Protein AF-A0A1H2QF91-F1 (afdb_monomer)

Sequence (92 aa):
MDIEGDQQEIEKYYNKFLSLKSILAEFLPEILFEEHYYLENGKEIARIWVEKQGVCIYNKDTWQQAMVFLNEKMQQVECFWQEYEDFFMDDF

Solvent-accessible surface area (backbone atoms only — not comparable to full-atom values): 5469 Å² total; per-residue (Å²): 88,78,39,72,63,57,75,65,55,28,51,53,54,51,51,54,53,57,75,40,42,73,62,50,38,72,61,39,68,80,58,44,80,39,74,82,38,71,45,97,87,70,51,68,26,26,39,39,48,70,86,76,82,97,56,40,80,88,38,86,91,29,24,64,59,48,51,51,50,50,53,56,51,50,52,33,51,50,54,50,43,76,74,47,47,63,78,72,56,73,85,117

InterPro domains:
  IPR025364 Domain of unknown function DUF4268 [PF14088] (3-84)

Structure (mmCIF, N/CA/C/O backbone):
data_AF-A0A1H2QF91-F1
#
_entry.id   AF-A0A1H2QF91-F1
#
loop_
_atom_site.group_PDB
_atom_site.id
_atom_site.type_symbol
_atom_site.label_atom_id
_atom_site.label_alt_id
_atom_site.label_comp_id
_atom_site.label_asym_id
_atom_site.label_entity_id
_atom_site.label_seq_id
_atom_site.pdbx_PDB_ins_code
_atom_site.Cartn_x
_atom_site.Cartn_y
_atom_site.Cartn_z
_atom_site.occupancy
_atom_site.B_iso_or_equiv
_atom_site.auth_seq_id
_atom_site.auth_comp_id
_atom_site.auth_asym_id
_atom_site.auth_atom_id
_atom_site.pdbx_PDB_model_num
ATOM 1 N N . MET A 1 1 ? -1.344 2.366 -4.056 1.00 91.75 1 MET A N 1
ATOM 2 C CA . MET A 1 1 ? -0.383 3.003 -4.970 1.00 91.75 1 MET A CA 1
ATOM 3 C C . MET A 1 1 ? -0.636 2.402 -6.329 1.00 91.75 1 MET A C 1
ATOM 5 O O . MET A 1 1 ? -0.466 1.197 -6.483 1.00 91.75 1 MET A O 1
ATOM 9 N N . ASP A 1 2 ? -1.108 3.227 -7.252 1.00 95.44 2 ASP A N 1
ATOM 10 C CA . ASP A 1 2 ? -1.399 2.820 -8.623 1.00 95.44 2 ASP A CA 1
ATOM 11 C C . ASP A 1 2 ? -0.268 3.365 -9.497 1.00 95.44 2 ASP A C 1
ATOM 13 O O . ASP A 1 2 ? 0.066 4.547 -9.417 1.00 95.44 2 ASP A O 1
ATOM 17 N N . ILE A 1 3 ? 0.367 2.479 -10.259 1.00 95.75 3 ILE A N 1
ATOM 18 C CA . ILE A 1 3 ? 1.474 2.787 -11.158 1.00 95.75 3 ILE A CA 1
ATOM 19 C C . ILE A 1 3 ? 0.898 2.769 -12.566 1.00 95.75 3 ILE A C 1
ATOM 21 O O . ILE A 1 3 ? 0.516 1.721 -13.090 1.00 95.75 3 ILE A O 1
ATOM 25 N N . GLU A 1 4 ? 0.823 3.950 -13.161 1.00 94.75 4 GLU A N 1
ATOM 26 C CA . GLU A 1 4 ? 0.311 4.160 -14.506 1.00 94.75 4 GLU A CA 1
ATOM 27 C C . GLU A 1 4 ? 1.435 4.666 -15.411 1.00 94.75 4 GLU A C 1
ATOM 29 O O . GLU A 1 4 ? 2.289 5.427 -14.965 1.00 94.75 4 GLU A O 1
ATOM 34 N N . GLY A 1 5 ? 1.401 4.297 -16.687 1.00 94.00 5 GLY A N 1
ATOM 35 C CA . GLY A 1 5 ? 2.404 4.711 -17.664 1.00 94.00 5 GLY A CA 1
ATOM 36 C C . GLY A 1 5 ? 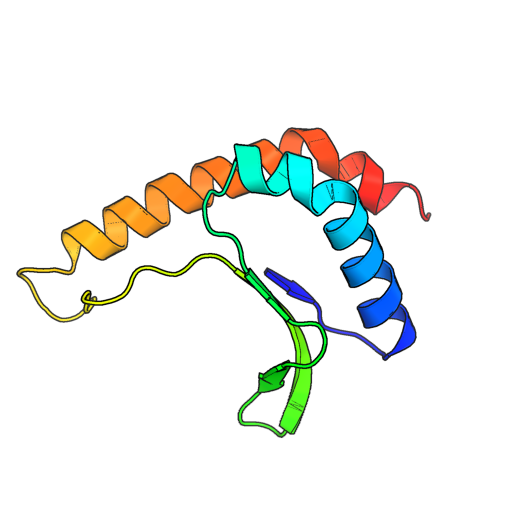2.309 3.867 -18.924 1.00 94.00 5 GLY A C 1
ATOM 37 O O . GLY A 1 5 ? 1.310 3.169 -19.134 1.00 94.00 5 GLY A O 1
ATOM 38 N N . ASP A 1 6 ? 3.341 3.923 -19.756 1.00 94.38 6 ASP A N 1
ATOM 39 C CA . ASP A 1 6 ? 3.558 2.875 -20.750 1.00 94.38 6 ASP A CA 1
ATOM 40 C C . ASP A 1 6 ? 4.056 1.567 -20.098 1.00 94.38 6 ASP A C 1
ATOM 42 O O . ASP A 1 6 ? 4.347 1.509 -18.902 1.00 94.38 6 ASP A O 1
ATOM 46 N N . GLN A 1 7 ? 4.141 0.488 -20.882 1.00 93.25 7 GLN A N 1
ATOM 47 C CA . GLN A 1 7 ? 4.553 -0.828 -20.377 1.00 93.25 7 GLN A CA 1
ATOM 48 C C . GLN A 1 7 ? 5.924 -0.790 -19.682 1.00 93.25 7 GLN A C 1
ATOM 50 O O . GLN A 1 7 ? 6.121 -1.466 -18.675 1.00 93.25 7 GLN A O 1
ATOM 55 N N . GLN A 1 8 ? 6.871 -0.018 -20.222 1.00 94.38 8 GLN A N 1
ATOM 56 C CA . GLN A 1 8 ? 8.237 0.045 -19.707 1.00 94.38 8 GLN A CA 1
ATOM 57 C C . GLN A 1 8 ? 8.285 0.840 -18.404 1.00 94.38 8 GLN A C 1
ATOM 59 O O . GLN A 1 8 ? 8.981 0.445 -17.472 1.00 94.38 8 GLN A O 1
ATOM 64 N N . GLU A 1 9 ? 7.529 1.934 -18.314 1.00 93.88 9 GLU A N 1
ATOM 65 C CA . GLU A 1 9 ? 7.378 2.719 -17.089 1.00 93.88 9 GLU A CA 1
ATOM 66 C C . GLU A 1 9 ? 6.726 1.893 -15.975 1.00 93.88 9 GLU A C 1
ATOM 68 O O . GLU A 1 9 ? 7.246 1.860 -14.856 1.00 93.88 9 GLU A O 1
ATOM 73 N N . ILE A 1 10 ? 5.636 1.179 -16.286 1.00 95.75 10 ILE A N 1
ATOM 74 C CA . ILE A 1 10 ? 4.945 0.304 -15.330 1.00 95.75 10 ILE A CA 1
ATOM 75 C C . ILE A 1 10 ? 5.906 -0.767 -14.810 1.00 95.75 10 ILE A C 1
ATOM 77 O O . ILE A 1 10 ? 6.089 -0.877 -13.597 1.00 95.75 10 ILE A O 1
ATOM 81 N N . GLU A 1 11 ? 6.572 -1.502 -15.705 1.00 95.94 11 GLU A N 1
ATOM 82 C CA . GLU A 1 11 ? 7.532 -2.549 -15.341 1.00 95.94 11 GLU A CA 1
ATOM 83 C C . GLU A 1 11 ? 8.680 -1.986 -14.491 1.00 95.94 11 GLU A C 1
ATOM 85 O O . GLU A 1 11 ? 9.035 -2.546 -13.451 1.00 95.94 11 GLU A O 1
ATOM 90 N N . LYS A 1 12 ? 9.248 -0.844 -14.893 1.00 94.81 12 LYS A N 1
ATOM 91 C CA . LYS A 1 12 ? 10.358 -0.195 -14.191 1.00 94.81 12 LYS A CA 1
ATOM 92 C C . LYS A 1 12 ? 9.988 0.153 -12.751 1.00 94.81 12 LYS A C 1
ATOM 94 O O . LYS A 1 12 ? 10.700 -0.235 -11.821 1.00 94.81 12 LYS A O 1
ATOM 99 N N . TYR A 1 13 ? 8.896 0.888 -12.548 1.00 94.56 13 TYR A N 1
ATOM 100 C CA . TYR A 1 13 ? 8.504 1.330 -11.210 1.00 94.56 13 TYR A CA 1
ATOM 101 C C . TYR A 1 13 ? 7.970 0.180 -10.360 1.00 94.56 13 TYR A C 1
ATOM 103 O O . TYR A 1 13 ? 8.294 0.105 -9.173 1.00 94.56 13 TYR A O 1
ATOM 111 N N . TYR A 1 14 ? 7.228 -0.758 -10.950 1.00 96.81 14 TYR A N 1
ATOM 112 C CA . TYR A 1 14 ? 6.768 -1.944 -10.237 1.00 96.81 14 TYR A CA 1
ATOM 113 C C . TYR A 1 14 ? 7.943 -2.783 -9.720 1.00 96.81 14 TYR A C 1
ATOM 115 O O . TYR A 1 14 ? 7.969 -3.135 -8.540 1.00 96.81 14 TYR A O 1
ATOM 123 N N . ASN A 1 15 ? 8.972 -3.009 -10.544 1.00 96.06 15 ASN A N 1
ATOM 124 C CA . ASN A 1 15 ? 10.181 -3.723 -10.131 1.00 96.06 15 ASN A CA 1
ATOM 125 C C . ASN A 1 15 ? 10.962 -2.986 -9.035 1.00 96.06 15 ASN A C 1
ATOM 127 O O . ASN A 1 15 ? 11.479 -3.627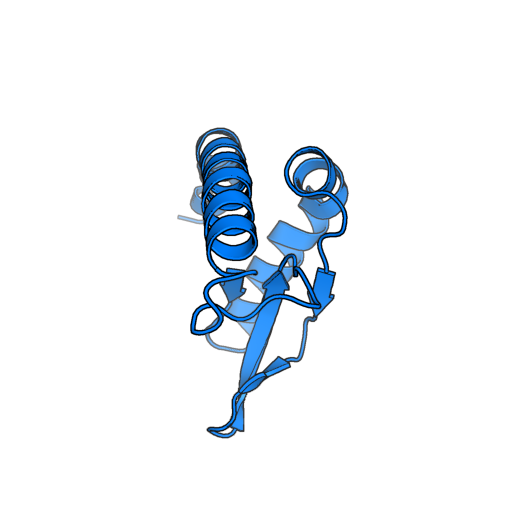 -8.114 1.00 96.06 15 ASN A O 1
ATOM 131 N N . LYS A 1 16 ? 11.007 -1.645 -9.073 1.00 94.94 16 LYS A N 1
ATOM 132 C CA . LYS A 1 16 ? 11.564 -0.851 -7.966 1.00 94.94 16 LYS A CA 1
ATOM 133 C C . LYS A 1 16 ? 10.824 -1.127 -6.661 1.00 94.94 16 LYS A C 1
ATOM 135 O O . LYS A 1 16 ? 11.461 -1.512 -5.681 1.00 94.94 16 LYS A O 1
ATOM 140 N N . PHE A 1 17 ? 9.498 -1.018 -6.642 1.00 95.62 17 PHE A N 1
ATOM 141 C CA . PHE A 1 17 ? 8.727 -1.341 -5.441 1.00 95.62 17 PHE A CA 1
ATOM 142 C C . PHE A 1 17 ? 8.881 -2.804 -5.010 1.00 95.62 17 PHE A C 1
ATOM 144 O O . PHE A 1 17 ? 8.942 -3.085 -3.814 1.00 95.62 17 PHE A O 1
ATOM 151 N N . LEU A 1 18 ? 8.980 -3.738 -5.959 1.00 96.25 18 LEU A N 1
ATOM 152 C CA . LEU A 1 18 ? 9.173 -5.155 -5.668 1.00 96.25 18 LEU A CA 1
ATOM 153 C C . LEU A 1 18 ? 10.509 -5.413 -4.956 1.00 96.25 18 LEU A C 1
ATOM 155 O O . LEU A 1 18 ? 10.555 -6.206 -4.016 1.00 96.25 18 LEU A O 1
ATOM 159 N N . SER A 1 19 ? 11.577 -4.704 -5.339 1.00 96.38 19 SER A N 1
ATOM 160 C CA . SER A 1 19 ? 12.874 -4.768 -4.646 1.00 96.38 19 SER A CA 1
ATOM 161 C C . SER A 1 19 ? 12.807 -4.265 -3.199 1.00 96.38 19 SER A C 1
ATOM 163 O O . SER A 1 19 ? 13.513 -4.780 -2.333 1.00 96.38 19 SER A O 1
ATOM 165 N N . LEU A 1 20 ? 11.895 -3.330 -2.916 1.00 95.69 20 LEU A N 1
ATOM 166 C CA . LEU A 1 20 ? 11.639 -2.781 -1.583 1.00 95.69 20 LEU A CA 1
ATOM 167 C C . LEU A 1 20 ? 10.516 -3.512 -0.836 1.00 95.69 20 LEU A C 1
ATOM 169 O O . LEU A 1 20 ? 10.135 -3.084 0.249 1.00 95.69 20 LEU A O 1
ATOM 173 N N . LYS A 1 21 ? 9.984 -4.624 -1.364 1.00 95.44 21 LYS A N 1
ATOM 174 C CA . LYS A 1 21 ? 8.803 -5.301 -0.803 1.00 95.44 21 LYS A CA 1
ATOM 175 C C . LYS A 1 21 ? 8.950 -5.657 0.675 1.00 95.44 21 LYS A C 1
ATOM 177 O O . LYS A 1 21 ? 8.002 -5.468 1.431 1.00 95.44 21 LYS A O 1
ATOM 182 N N . SER A 1 22 ? 10.112 -6.168 1.086 1.00 96.06 22 SER A N 1
ATOM 183 C CA . SER A 1 22 ? 10.359 -6.529 2.489 1.00 96.06 22 SER A CA 1
ATOM 184 C C . SER A 1 22 ? 10.296 -5.310 3.405 1.00 96.06 22 SER A C 1
ATOM 186 O O . SER A 1 22 ? 9.621 -5.366 4.423 1.00 96.06 22 SER A O 1
ATOM 188 N N . ILE A 1 23 ? 10.925 -4.205 3.000 1.00 95.81 23 ILE A N 1
ATOM 189 C CA . ILE A 1 23 ? 10.929 -2.939 3.744 1.00 95.81 23 ILE A CA 1
ATOM 190 C C . ILE A 1 23 ? 9.513 -2.372 3.794 1.00 95.81 23 ILE A C 1
ATOM 192 O O . ILE A 1 23 ? 8.995 -2.057 4.856 1.00 95.81 23 ILE A O 1
ATOM 196 N N . LEU A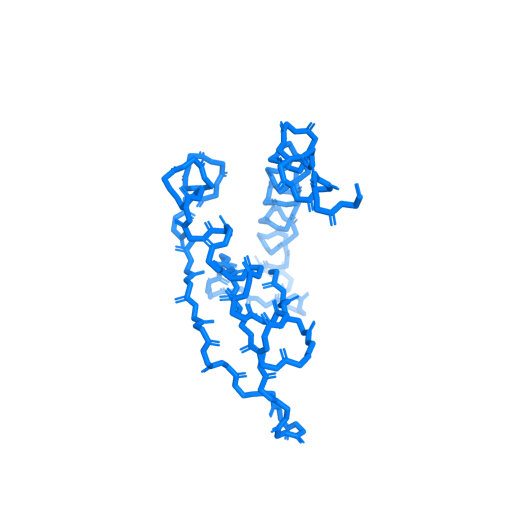 1 24 ? 8.838 -2.306 2.648 1.00 95.00 24 LEU A N 1
ATOM 197 C CA . LEU A 1 24 ? 7.485 -1.777 2.549 1.00 95.00 24 LEU A CA 1
ATOM 198 C C . LEU A 1 24 ? 6.491 -2.572 3.416 1.00 95.00 24 LEU A C 1
ATOM 200 O O . LEU A 1 24 ? 5.570 -1.985 3.979 1.00 95.00 24 LEU A O 1
ATOM 204 N N . ALA A 1 25 ? 6.700 -3.883 3.580 1.00 95.88 25 ALA A N 1
ATOM 205 C CA . ALA A 1 25 ? 5.906 -4.723 4.474 1.00 95.88 25 ALA A CA 1
ATOM 206 C C . ALA A 1 25 ? 6.139 -4.434 5.974 1.00 95.88 25 ALA A C 1
ATOM 208 O O . ALA A 1 25 ? 5.266 -4.757 6.780 1.00 95.88 25 ALA A O 1
ATOM 209 N N . GLU A 1 26 ? 7.263 -3.816 6.356 1.00 96.25 26 GLU A N 1
ATOM 210 C CA . GLU A 1 26 ? 7.508 -3.345 7.730 1.00 96.25 26 GLU A CA 1
ATOM 211 C C . GLU A 1 26 ? 6.638 -2.120 8.066 1.00 96.25 26 GLU A C 1
ATOM 213 O O . GLU A 1 26 ? 6.094 -2.041 9.168 1.00 96.25 26 GLU A O 1
ATOM 218 N N . PHE A 1 27 ? 6.427 -1.212 7.104 1.00 95.25 27 PHE A N 1
ATOM 219 C CA . PHE A 1 27 ? 5.541 -0.042 7.244 1.00 95.25 27 PHE A CA 1
ATOM 220 C C . PHE A 1 27 ? 4.061 -0.402 7.061 1.00 95.25 27 PHE A C 1
ATOM 222 O O . PHE A 1 27 ? 3.173 0.058 7.784 1.00 95.25 27 PHE A O 1
ATOM 229 N N . LEU A 1 28 ? 3.773 -1.236 6.063 1.00 95.88 28 LEU A N 1
ATOM 230 C CA . LEU A 1 28 ? 2.429 -1.609 5.644 1.00 95.88 28 LEU A CA 1
ATOM 231 C C . LEU A 1 28 ? 2.280 -3.134 5.691 1.00 95.88 28 LEU A C 1
ATOM 233 O O . LEU A 1 28 ? 2.412 -3.806 4.666 1.00 95.88 28 LEU A O 1
ATOM 237 N N . PRO A 1 29 ? 1.955 -3.697 6.869 1.00 93.81 29 PRO A N 1
ATOM 238 C CA . PRO A 1 29 ? 1.637 -5.112 6.977 1.00 93.81 29 PRO A CA 1
ATOM 239 C C . PRO A 1 29 ? 0.487 -5.490 6.041 1.00 93.81 29 PRO A C 1
ATOM 241 O O . PRO A 1 29 ? -0.449 -4.703 5.872 1.00 93.81 29 PRO A O 1
ATOM 244 N N . GLU A 1 30 ? 0.555 -6.704 5.488 1.00 93.81 30 GLU A N 1
ATOM 245 C CA . GLU A 1 30 ? -0.442 -7.275 4.563 1.00 93.81 30 GLU A CA 1
ATOM 246 C C . GLU A 1 30 ? -0.525 -6.570 3.199 1.00 93.81 30 GLU A C 1
ATOM 248 O O . GLU A 1 30 ? -1.530 -6.670 2.499 1.00 93.81 30 GLU A O 1
ATOM 253 N N . ILE A 1 31 ? 0.537 -5.870 2.795 1.00 96.62 31 ILE A N 1
ATOM 254 C CA . ILE A 1 31 ? 0.596 -5.244 1.476 1.00 96.62 31 ILE A CA 1
ATOM 255 C C . ILE A 1 31 ? 0.571 -6.271 0.337 1.00 96.62 31 ILE A C 1
ATOM 257 O O . ILE A 1 31 ? 1.289 -7.276 0.331 1.00 96.62 31 ILE A O 1
ATOM 261 N N . LEU A 1 32 ? -0.267 -5.983 -0.649 1.00 96.88 32 LEU A N 1
ATOM 262 C CA . LEU A 1 32 ? -0.511 -6.773 -1.843 1.00 96.88 32 LEU A CA 1
ATOM 263 C C . LEU A 1 32 ? 0.147 -6.103 -3.048 1.00 96.88 32 LEU A C 1
ATOM 265 O O . LEU A 1 32 ? 0.243 -4.879 -3.110 1.00 96.88 32 LEU A O 1
ATOM 269 N N . PHE A 1 33 ? 0.610 -6.926 -3.985 1.00 97.44 33 PHE A N 1
ATOM 270 C CA . PHE A 1 33 ? 1.267 -6.513 -5.222 1.00 97.44 33 PHE A CA 1
ATOM 271 C C . PHE A 1 33 ? 0.591 -7.229 -6.388 1.00 97.44 33 PHE A C 1
ATOM 273 O O . PHE A 1 33 ? 0.503 -8.458 -6.381 1.00 97.44 33 PHE A O 1
ATOM 280 N N . GLU A 1 34 ? 0.150 -6.465 -7.379 1.00 97.62 34 GLU A N 1
ATOM 281 C CA . GLU A 1 34 ? -0.453 -6.963 -8.609 1.00 97.62 34 GLU A CA 1
ATOM 282 C C . GLU A 1 34 ? 0.115 -6.182 -9.789 1.00 97.62 34 GLU A C 1
ATOM 284 O O . GLU A 1 34 ? -0.071 -4.975 -9.896 1.00 97.62 34 GLU A O 1
ATOM 289 N N . GLU A 1 35 ? 0.846 -6.867 -10.660 1.00 96.44 35 GLU A N 1
ATOM 290 C CA . GLU A 1 35 ? 1.512 -6.244 -11.809 1.00 96.44 35 GLU A CA 1
ATOM 291 C C . GLU A 1 35 ? 0.529 -5.862 -12.919 1.00 96.44 35 GLU A C 1
ATOM 293 O O . GLU A 1 35 ? 0.696 -4.835 -13.568 1.00 96.44 35 GLU A O 1
ATOM 298 N N . HIS A 1 36 ? -0.515 -6.673 -13.099 1.00 96.12 36 HIS A N 1
ATOM 299 C CA . HIS A 1 36 ? -1.491 -6.535 -14.175 1.00 96.12 36 HIS A CA 1
ATOM 300 C C . HIS A 1 36 ? -2.891 -6.344 -13.592 1.00 96.12 36 HIS A C 1
ATOM 302 O O . HIS A 1 36 ? -3.661 -7.296 -13.471 1.00 96.12 36 HIS A O 1
ATOM 308 N N . TYR A 1 37 ? -3.222 -5.109 -13.226 1.00 96.94 37 TYR A N 1
ATOM 309 C CA . TYR A 1 37 ? -4.555 -4.726 -12.780 1.00 96.94 37 TYR A CA 1
ATOM 310 C C . TYR A 1 37 ? -5.276 -3.939 -13.881 1.00 96.94 37 TYR A C 1
ATOM 312 O O . TYR A 1 37 ? -4.773 -2.932 -14.381 1.00 96.94 37 TYR A O 1
ATOM 320 N N . TYR A 1 38 ? -6.489 -4.365 -14.236 1.00 95.94 38 TYR A N 1
ATOM 321 C CA . TYR A 1 38 ? -7.306 -3.694 -15.249 1.00 95.94 38 TYR A CA 1
ATOM 322 C C . TYR A 1 38 ? -8.365 -2.803 -14.597 1.00 95.94 38 TYR A C 1
ATOM 324 O O . TYR A 1 38 ? -9.237 -3.267 -13.859 1.00 95.94 38 TYR A O 1
ATOM 332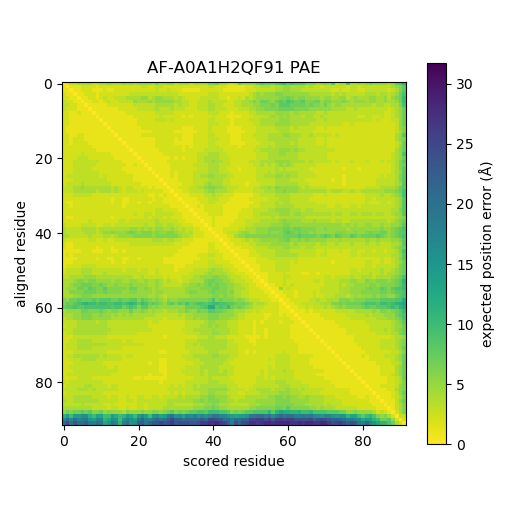 N N . LEU A 1 39 ? -8.300 -1.505 -14.889 1.00 94.75 39 LEU A N 1
ATOM 333 C CA . LEU A 1 39 ? -9.328 -0.537 -14.515 1.00 94.75 39 LEU A CA 1
ATOM 334 C C . LEU A 1 39 ? -10.622 -0.774 -15.314 1.00 94.75 39 LEU A C 1
ATOM 336 O O . LEU A 1 39 ? -10.615 -1.373 -16.388 1.00 94.75 39 LEU A O 1
ATOM 340 N N . GLU A 1 40 ? -11.746 -0.235 -14.833 1.00 94.50 40 GLU A N 1
ATOM 341 C CA . GLU A 1 40 ? -13.055 -0.368 -15.502 1.00 94.50 40 GLU A CA 1
ATOM 342 C C . GLU A 1 40 ? -13.067 0.198 -16.931 1.00 94.50 40 GLU A C 1
ATOM 344 O O . GLU A 1 40 ? -13.834 -0.246 -17.783 1.00 94.50 40 GLU A O 1
ATOM 349 N N . ASN A 1 41 ? -12.198 1.172 -17.208 1.00 94.38 41 ASN A N 1
ATOM 350 C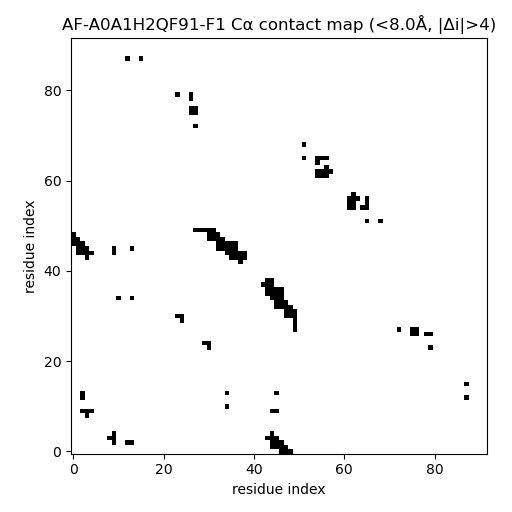 CA . ASN A 1 41 ? -12.018 1.758 -18.535 1.00 94.38 41 ASN A CA 1
ATOM 351 C C . ASN A 1 41 ? -11.118 0.914 -19.466 1.00 94.38 41 ASN A C 1
ATOM 353 O O . ASN A 1 41 ? -10.856 1.339 -20.590 1.00 94.38 41 ASN A O 1
ATOM 357 N N . GLY A 1 42 ? -10.634 -0.247 -19.014 1.00 93.69 42 GLY A N 1
ATOM 358 C CA . GLY A 1 42 ? -9.759 -1.148 -19.766 1.00 93.69 42 GLY A CA 1
ATOM 359 C C . GLY A 1 42 ? -8.274 -0.779 -19.743 1.00 93.69 42 GLY A C 1
ATOM 360 O O . GLY A 1 42 ? -7.484 -1.464 -20.388 1.00 93.69 42 GLY A O 1
ATOM 361 N N . LYS A 1 43 ? -7.873 0.278 -19.025 1.00 94.44 43 LYS A N 1
ATOM 362 C CA . LYS A 1 43 ? -6.459 0.635 -18.852 1.00 94.44 43 LYS A CA 1
ATOM 363 C C . LYS A 1 43 ? -5.779 -0.361 -17.909 1.00 94.44 43 LYS A C 1
ATOM 365 O O . LYS A 1 43 ? -6.299 -0.638 -16.829 1.00 94.44 43 LYS A O 1
ATOM 370 N N . GLU A 1 44 ? -4.618 -0.855 -18.321 1.00 95.94 44 GLU A N 1
ATOM 371 C CA . GLU A 1 44 ? -3.738 -1.686 -17.500 1.00 95.94 44 GLU A CA 1
ATOM 372 C C . GLU A 1 44 ? -2.829 -0.811 -16.633 1.00 95.94 44 GLU A C 1
ATOM 374 O O . GLU A 1 44 ? -2.288 0.194 -17.104 1.00 95.94 44 GLU A O 1
ATOM 379 N N . ILE A 1 45 ? -2.699 -1.182 -15.363 1.00 97.31 45 ILE A N 1
ATOM 380 C CA . ILE A 1 45 ? -1.839 -0.541 -14.368 1.00 97.31 45 ILE A CA 1
ATOM 381 C C . ILE A 1 45 ? -1.188 -1.627 -13.506 1.00 97.31 45 ILE A C 1
ATOM 383 O O . ILE A 1 45 ? -1.746 -2.716 -13.372 1.00 97.31 45 ILE A O 1
ATOM 387 N N . ALA A 1 46 ? -0.082 -1.306 -12.840 1.00 97.88 46 ALA A N 1
ATOM 388 C CA . ALA A 1 46 ? 0.356 -2.093 -11.689 1.00 97.88 46 ALA A CA 1
ATOM 389 C C . ALA A 1 46 ? -0.191 -1.468 -10.401 1.00 97.88 46 ALA A C 1
ATOM 391 O O . ALA A 1 46 ? -0.288 -0.245 -10.273 1.00 97.88 46 ALA A O 1
ATOM 392 N N . ARG A 1 47 ? -0.555 -2.298 -9.426 1.00 97.38 47 ARG A N 1
ATOM 393 C CA . ARG A 1 47 ? -1.175 -1.865 -8.177 1.00 97.38 47 ARG A CA 1
ATOM 394 C C . ARG A 1 47 ? -0.492 -2.486 -6.969 1.00 97.38 47 ARG A C 1
ATOM 396 O O . ARG A 1 47 ? -0.229 -3.684 -6.908 1.00 97.38 47 ARG A O 1
ATOM 403 N N . ILE A 1 48 ? -0.243 -1.647 -5.969 1.00 97.25 48 ILE A N 1
ATOM 404 C CA . ILE A 1 48 ? 0.323 -2.039 -4.679 1.00 97.25 48 ILE A CA 1
ATOM 405 C C . ILE A 1 48 ? -0.528 -1.420 -3.573 1.00 97.25 48 ILE A C 1
ATOM 407 O O . ILE A 1 48 ? -0.664 -0.195 -3.510 1.00 97.25 48 ILE A O 1
ATOM 411 N N . TRP A 1 49 ? -1.141 -2.227 -2.709 1.00 96.69 49 TRP A N 1
ATOM 412 C CA . TRP A 1 49 ? -2.150 -1.725 -1.774 1.00 96.69 49 TRP A CA 1
ATOM 413 C C . TRP A 1 49 ? -2.287 -2.565 -0.510 1.00 96.69 49 TRP A C 1
ATOM 415 O O . TRP A 1 49 ? -1.897 -3.724 -0.457 1.00 96.69 49 TRP A O 1
ATOM 425 N N . VAL A 1 50 ? -2.888 -1.955 0.505 1.00 96.69 50 VAL A N 1
ATOM 426 C CA . VAL A 1 50 ? -3.426 -2.631 1.687 1.00 96.69 50 VAL A CA 1
ATOM 427 C C . VAL A 1 50 ? -4.922 -2.381 1.721 1.00 96.69 50 VAL A C 1
ATOM 429 O O . VAL A 1 50 ? -5.384 -1.303 1.340 1.00 96.69 50 VAL A O 1
ATOM 432 N N . GLU A 1 51 ? -5.687 -3.353 2.195 1.00 95.56 51 GLU A N 1
ATOM 433 C CA . GLU A 1 51 ? -7.137 -3.227 2.278 1.00 95.56 51 GLU A CA 1
ATOM 434 C C . GLU A 1 51 ? -7.664 -3.566 3.668 1.00 95.56 51 GLU A C 1
ATOM 436 O O . GLU A 1 51 ? -7.099 -4.366 4.408 1.00 95.56 51 GLU A O 1
ATOM 441 N N . LYS A 1 52 ? -8.789 -2.941 4.018 1.00 95.00 52 LYS A N 1
ATOM 442 C CA . LYS A 1 52 ? -9.586 -3.300 5.185 1.00 95.00 52 LYS A CA 1
ATOM 443 C C . LYS A 1 52 ? -10.981 -3.665 4.715 1.00 95.00 52 LYS A C 1
ATOM 445 O O . LYS A 1 52 ? -11.741 -2.805 4.278 1.00 95.00 52 LYS A O 1
ATOM 450 N N . GLN A 1 53 ? -11.317 -4.941 4.829 1.00 95.00 53 GLN A N 1
ATOM 451 C CA . GLN A 1 53 ? -12.649 -5.435 4.501 1.00 95.00 53 GLN A CA 1
ATOM 452 C C . GLN A 1 53 ? -13.632 -5.219 5.664 1.00 95.00 53 GLN A C 1
ATOM 454 O O . GLN A 1 53 ? -13.242 -4.949 6.802 1.00 95.00 53 GLN A O 1
ATOM 459 N N . GLY A 1 54 ? -14.932 -5.336 5.374 1.00 95.00 54 GLY A N 1
ATOM 460 C CA . GLY A 1 54 ? -15.992 -5.271 6.389 1.00 95.00 54 GLY A CA 1
ATOM 461 C C . GLY A 1 54 ? -16.312 -3.864 6.905 1.00 95.00 54 GLY A C 1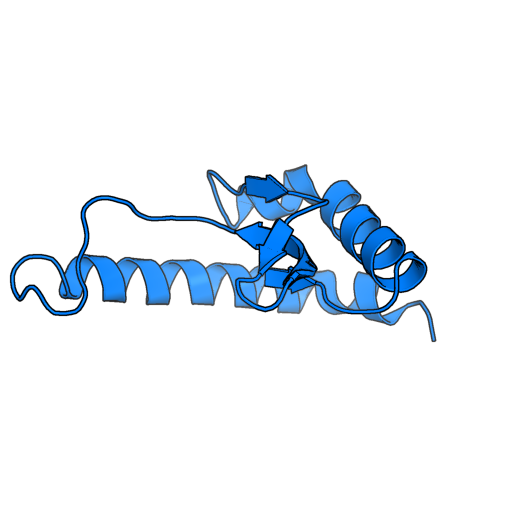
ATOM 462 O O . GLY A 1 54 ? -16.993 -3.726 7.918 1.00 95.00 54 GLY A O 1
ATOM 463 N N . VAL A 1 55 ? -15.844 -2.819 6.218 1.00 95.25 55 VAL A N 1
ATOM 464 C CA . VAL A 1 55 ? -16.161 -1.423 6.538 1.00 95.25 55 VAL A CA 1
ATOM 465 C C . VAL A 1 55 ? -16.923 -0.759 5.399 1.00 95.25 55 VAL A C 1
ATOM 467 O O . VAL A 1 55 ? -16.726 -1.065 4.227 1.00 95.25 55 VAL A O 1
ATOM 470 N N . CYS A 1 56 ? -17.794 0.183 5.746 1.00 93.25 56 CYS A N 1
ATOM 471 C CA . CYS A 1 56 ? -18.476 1.050 4.796 1.00 93.25 56 CYS A CA 1
ATOM 472 C C . CYS A 1 56 ? -18.437 2.489 5.313 1.00 93.25 56 CYS A C 1
ATOM 474 O O . CYS A 1 56 ? -18.854 2.759 6.441 1.00 93.25 56 CYS A O 1
ATOM 476 N N . ILE A 1 57 ? -17.958 3.417 4.480 1.00 93.06 57 ILE A N 1
ATOM 477 C CA . ILE A 1 57 ? -17.832 4.842 4.832 1.00 93.06 57 ILE A CA 1
ATOM 478 C C . ILE A 1 57 ? -19.191 5.529 5.037 1.00 93.06 57 ILE A C 1
ATOM 480 O O . ILE A 1 57 ? -19.275 6.521 5.753 1.00 93.06 57 ILE A O 1
ATOM 484 N N . TYR A 1 58 ? -20.262 4.983 4.453 1.00 93.50 58 TYR A N 1
ATOM 485 C CA . TYR A 1 58 ? -21.631 5.478 4.625 1.00 93.50 58 TYR A CA 1
ATOM 486 C C . TYR A 1 58 ? -22.350 4.848 5.826 1.00 93.50 58 TYR A C 1
ATOM 488 O O . TYR A 1 58 ? -23.409 5.328 6.232 1.00 93.50 58 TYR A O 1
ATOM 496 N N . ASN A 1 59 ? -21.794 3.779 6.405 1.00 94.31 59 AS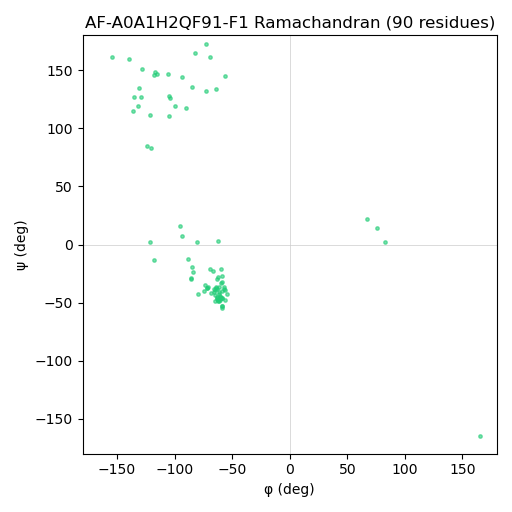N A N 1
ATOM 497 C CA . ASN A 1 59 ? -22.348 3.138 7.589 1.00 94.31 59 ASN A CA 1
ATOM 498 C C . ASN A 1 59 ? -21.751 3.770 8.858 1.00 94.31 59 ASN A C 1
ATOM 500 O O . ASN A 1 59 ? -20.553 3.664 9.118 1.00 94.31 59 ASN A O 1
ATOM 504 N N . LYS A 1 60 ? -22.614 4.378 9.680 1.00 92.50 60 LYS A N 1
ATOM 505 C CA . LYS A 1 60 ? -22.252 5.057 10.935 1.00 92.50 60 LYS A CA 1
ATOM 506 C C . LYS A 1 60 ? -21.581 4.159 11.980 1.00 92.50 60 LYS A C 1
ATOM 508 O O . LYS A 1 60 ? -20.869 4.684 12.830 1.00 92.50 60 LYS A O 1
ATOM 513 N N . ASP A 1 61 ? -21.751 2.846 11.902 1.00 94.25 61 ASP A N 1
ATOM 514 C CA . ASP A 1 61 ? -21.123 1.922 12.850 1.00 94.25 61 ASP A CA 1
ATOM 515 C C . ASP A 1 61 ? -19.677 1.578 12.449 1.00 94.25 61 ASP A C 1
ATOM 517 O O . ASP A 1 61 ? -18.848 1.228 13.289 1.00 94.25 61 ASP A O 1
ATOM 521 N N . THR A 1 62 ? -19.343 1.703 11.158 1.00 95.62 62 THR A N 1
ATOM 522 C CA . THR A 1 62 ? -18.039 1.284 10.614 1.00 95.62 62 THR A CA 1
ATOM 523 C C . THR A 1 62 ? -17.212 2.416 10.011 1.00 95.62 62 THR A C 1
ATOM 525 O O . THR A 1 62 ? -16.019 2.225 9.781 1.00 95.62 62 THR A O 1
ATOM 528 N N . TRP A 1 63 ? -17.791 3.598 9.764 1.00 95.38 63 TRP A N 1
ATOM 529 C CA . TRP A 1 63 ? -17.085 4.713 9.113 1.00 95.38 63 TRP A CA 1
ATOM 530 C C . TRP A 1 63 ? -15.837 5.141 9.893 1.00 95.38 63 TRP A C 1
ATOM 532 O O . TRP A 1 63 ? -14.795 5.390 9.293 1.00 95.38 63 TRP A O 1
ATOM 542 N N . GLN A 1 64 ? -15.911 5.168 11.228 1.00 96.56 64 GLN A N 1
ATOM 543 C CA . GLN A 1 64 ? -14.780 5.556 12.064 1.00 96.56 64 GLN A CA 1
ATOM 544 C C . GLN A 1 64 ? -13.622 4.568 11.906 1.00 96.56 64 GLN A C 1
ATOM 546 O O . GLN A 1 64 ? -12.471 4.983 11.847 1.00 96.56 64 GLN A O 1
ATOM 551 N N . GLN A 1 65 ? -13.915 3.272 11.765 1.00 96.75 65 GLN A N 1
ATOM 552 C CA . GLN A 1 65 ? -12.889 2.256 11.530 1.00 96.75 65 GLN A CA 1
ATOM 553 C C . GLN A 1 65 ? -12.203 2.450 10.173 1.00 96.75 65 GLN A C 1
ATOM 555 O O . GLN A 1 65 ? -10.993 2.264 10.076 1.00 96.75 65 GLN A O 1
ATOM 560 N N . ALA A 1 66 ? -12.955 2.842 9.138 1.00 96.06 66 ALA A N 1
ATOM 561 C CA . ALA A 1 66 ? -12.388 3.178 7.833 1.00 96.06 66 ALA A CA 1
ATOM 562 C C . ALA A 1 66 ? -11.498 4.431 7.905 1.00 96.06 66 ALA A C 1
ATOM 564 O O . ALA A 1 66 ? -10.417 4.441 7.325 1.00 96.06 66 ALA A O 1
ATOM 565 N N . MET A 1 67 ? -11.918 5.459 8.651 1.00 95.88 67 MET A N 1
ATOM 566 C CA . MET A 1 67 ? -11.139 6.692 8.819 1.00 95.88 67 MET A CA 1
ATOM 567 C C . MET A 1 67 ? -9.857 6.476 9.621 1.00 95.88 67 MET A C 1
ATOM 569 O O . MET A 1 67 ? -8.815 6.995 9.235 1.00 95.88 67 MET A O 1
ATOM 573 N N . VAL A 1 68 ? -9.914 5.692 10.702 1.00 97.00 68 VAL A N 1
ATOM 574 C CA . VAL A 1 68 ? -8.723 5.318 11.482 1.00 97.00 68 VAL A CA 1
ATOM 575 C C . VAL A 1 68 ? -7.757 4.520 10.612 1.00 97.00 68 VAL A C 1
ATOM 577 O O . VAL A 1 68 ? -6.591 4.885 10.528 1.00 97.00 68 VAL A O 1
ATOM 580 N N . PHE A 1 69 ? -8.250 3.514 9.881 1.00 96.69 69 PHE A N 1
ATOM 581 C CA . PHE A 1 69 ? -7.425 2.751 8.943 1.00 96.69 69 PHE A CA 1
ATOM 582 C C . PHE A 1 69 ? -6.753 3.652 7.902 1.00 96.69 69 PHE A C 1
ATOM 584 O O . PHE A 1 69 ? -5.549 3.546 7.689 1.00 96.69 69 PHE A O 1
ATOM 591 N N . LEU A 1 70 ? -7.512 4.558 7.278 1.00 95.62 70 LEU A N 1
ATOM 592 C CA . LEU A 1 70 ? -6.962 5.488 6.299 1.00 95.62 70 LEU A CA 1
ATOM 593 C C . LEU A 1 70 ? -5.883 6.374 6.930 1.00 95.62 70 LEU A C 1
ATOM 595 O O . LEU A 1 70 ? -4.807 6.501 6.362 1.00 95.62 70 LEU A O 1
ATOM 599 N N . ASN A 1 71 ? -6.148 6.964 8.096 1.00 96.75 71 ASN A N 1
ATOM 600 C CA . ASN A 1 71 ? -5.204 7.855 8.766 1.00 96.75 71 ASN A CA 1
ATOM 601 C C . ASN A 1 71 ? -3.900 7.135 9.143 1.00 96.75 71 ASN A C 1
ATOM 603 O O . ASN A 1 71 ? -2.823 7.615 8.799 1.00 96.75 71 ASN A O 1
ATOM 607 N N . GLU A 1 72 ? -4.003 5.961 9.767 1.00 96.69 72 GLU A N 1
ATOM 608 C CA . GLU A 1 72 ? -2.848 5.153 10.162 1.00 96.69 72 GLU A CA 1
ATOM 609 C C . GLU A 1 72 ? -2.022 4.724 8.946 1.00 96.69 72 GLU A C 1
ATOM 611 O O . GLU A 1 72 ? -0.805 4.895 8.930 1.00 96.69 72 GLU A O 1
ATOM 616 N N . LYS A 1 73 ? -2.665 4.188 7.899 1.00 96.56 73 LYS A N 1
ATOM 617 C CA . LYS A 1 73 ? -1.946 3.705 6.712 1.00 96.56 73 LYS A CA 1
ATOM 618 C C . LYS A 1 73 ? -1.359 4.842 5.886 1.00 96.56 73 LYS A C 1
ATOM 620 O O . LYS A 1 73 ? -0.248 4.687 5.392 1.00 96.56 73 LYS A O 1
ATOM 625 N N . MET A 1 74 ? -2.037 5.985 5.780 1.00 95.06 74 MET A N 1
ATOM 626 C CA . MET A 1 74 ? -1.483 7.167 5.110 1.00 95.06 74 MET A CA 1
ATOM 627 C C . MET A 1 74 ? -0.219 7.671 5.802 1.00 95.06 74 MET A C 1
ATOM 629 O O . MET A 1 74 ? 0.751 7.977 5.117 1.00 95.06 74 MET A O 1
ATOM 633 N N . GLN A 1 75 ? -0.196 7.687 7.137 1.00 96.88 75 GLN A N 1
ATOM 634 C CA . GLN A 1 75 ? 1.005 8.058 7.880 1.00 96.88 75 GLN A CA 1
ATOM 635 C C . GLN A 1 75 ? 2.169 7.098 7.587 1.00 96.88 75 GLN A C 1
ATOM 637 O O . GLN A 1 75 ? 3.287 7.546 7.363 1.00 96.88 75 GLN A O 1
ATOM 642 N N . GLN A 1 76 ? 1.916 5.787 7.535 1.00 97.25 76 GLN A N 1
ATOM 643 C CA . GLN A 1 76 ? 2.956 4.803 7.200 1.00 97.2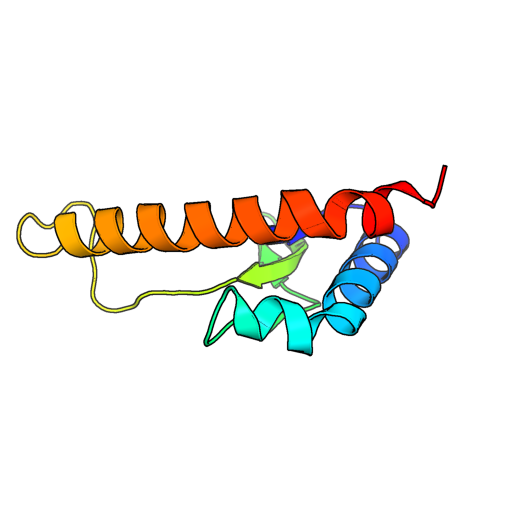5 76 GLN A CA 1
ATOM 644 C C . GLN A 1 76 ? 3.470 4.952 5.761 1.00 97.25 76 GLN A C 1
ATOM 646 O O . GLN A 1 76 ? 4.670 4.839 5.526 1.00 97.25 76 GLN A O 1
ATOM 651 N N . VAL A 1 77 ? 2.578 5.236 4.804 1.00 95.00 77 VAL A N 1
ATOM 652 C CA . VAL A 1 77 ? 2.959 5.540 3.413 1.00 95.00 77 VAL A CA 1
ATOM 653 C C . VAL A 1 77 ? 3.854 6.778 3.358 1.00 95.00 77 VAL A C 1
ATOM 655 O O . VAL A 1 77 ? 4.861 6.762 2.657 1.00 95.00 77 VAL A O 1
ATOM 658 N N . GLU A 1 78 ? 3.508 7.836 4.092 1.00 95.88 78 GLU A N 1
ATOM 659 C CA . GLU A 1 78 ? 4.293 9.072 4.133 1.00 95.88 78 GLU A CA 1
ATOM 660 C C . GLU A 1 78 ? 5.678 8.847 4.752 1.00 95.88 78 GLU A C 1
ATOM 662 O O . GLU A 1 78 ? 6.667 9.294 4.178 1.00 95.88 78 GLU A O 1
ATOM 667 N N . CYS A 1 79 ? 5.771 8.097 5.856 1.00 96.38 79 CYS A N 1
ATOM 668 C CA . CYS A 1 79 ? 7.057 7.724 6.451 1.00 96.38 79 CYS A CA 1
ATOM 669 C C . CYS A 1 79 ? 7.930 6.924 5.475 1.00 96.38 79 CYS A C 1
ATOM 671 O O . CYS A 1 79 ? 9.100 7.250 5.302 1.00 96.38 79 CYS A O 1
ATOM 673 N N . PHE A 1 80 ? 7.359 5.928 4.787 1.00 95.62 80 PHE A N 1
ATOM 674 C CA . PHE A 1 80 ? 8.083 5.194 3.749 1.00 95.62 80 PHE A CA 1
ATOM 675 C C . PHE A 1 80 ? 8.569 6.132 2.634 1.00 95.62 80 PHE A C 1
ATOM 677 O O . PHE A 1 80 ? 9.722 6.057 2.222 1.00 95.62 80 PHE A O 1
ATOM 684 N N . TRP A 1 81 ? 7.713 7.031 2.143 1.00 93.88 81 TRP A N 1
ATOM 685 C CA . TRP A 1 81 ? 8.096 7.937 1.063 1.00 93.88 81 TRP A CA 1
ATOM 686 C C . TRP A 1 81 ? 9.236 8.873 1.480 1.00 93.88 81 TRP A C 1
ATOM 688 O O . TRP A 1 81 ? 10.218 8.979 0.759 1.00 93.88 81 TRP A O 1
ATOM 698 N N . GLN A 1 82 ? 9.161 9.478 2.668 1.00 94.94 82 GLN A N 1
ATOM 699 C CA . GLN A 1 82 ? 10.212 10.363 3.188 1.00 94.94 82 GLN A CA 1
ATOM 700 C C . GLN A 1 82 ? 11.582 9.683 3.308 1.00 9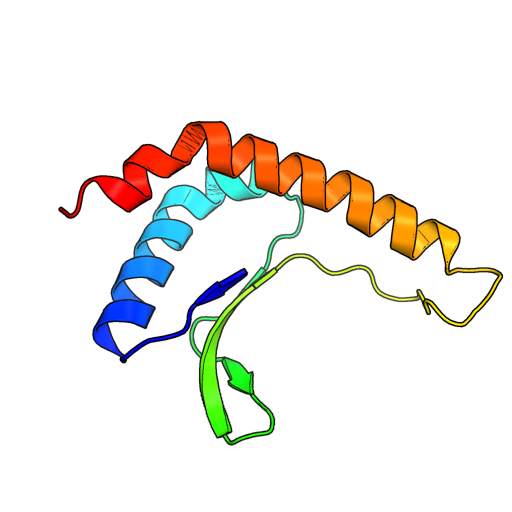4.94 82 GLN A C 1
ATOM 702 O O . GLN A 1 82 ? 12.605 10.345 3.177 1.00 94.94 82 GLN A O 1
ATOM 707 N N . GLU A 1 83 ? 11.615 8.380 3.585 1.00 94.62 83 GLU A N 1
ATOM 708 C CA . GLU A 1 83 ? 12.868 7.636 3.730 1.00 94.62 83 GLU A CA 1
ATOM 709 C C . GLU A 1 83 ? 13.426 7.115 2.400 1.00 94.62 83 GLU A C 1
ATOM 711 O O . GLU A 1 83 ? 14.640 6.961 2.269 1.00 94.62 83 GLU A O 1
ATOM 716 N N . TYR A 1 84 ? 12.562 6.825 1.421 1.00 93.94 84 TYR A N 1
ATOM 717 C CA . TYR A 1 84 ? 12.943 6.089 0.211 1.00 93.94 84 TYR A CA 1
ATOM 718 C C . TYR A 1 84 ? 12.685 6.845 -1.098 1.00 93.94 84 TYR A C 1
ATOM 720 O O . TYR A 1 84 ? 12.956 6.284 -2.158 1.00 93.94 84 TYR A O 1
ATOM 728 N N . GLU A 1 85 ? 12.200 8.092 -1.076 1.00 92.12 85 GLU A N 1
ATOM 729 C CA . GLU A 1 85 ? 11.920 8.856 -2.303 1.00 92.12 85 GLU A CA 1
ATOM 730 C C . GLU A 1 85 ? 13.146 9.016 -3.213 1.00 92.12 85 GLU A C 1
ATOM 732 O O . GLU A 1 85 ? 13.016 8.873 -4.431 1.00 92.12 85 GLU A O 1
ATOM 737 N N . ASP A 1 86 ? 14.342 9.188 -2.641 1.00 92.19 86 ASP A N 1
ATOM 738 C CA . ASP A 1 86 ? 15.603 9.316 -3.387 1.00 92.19 86 ASP A CA 1
ATOM 739 C C . ASP A 1 86 ? 15.860 8.102 -4.301 1.00 92.19 86 ASP A C 1
ATOM 741 O O . ASP A 1 86 ? 16.250 8.253 -5.458 1.00 92.19 86 ASP A O 1
ATOM 745 N N . PHE A 1 87 ? 15.520 6.888 -3.847 1.00 90.94 87 PHE A N 1
ATOM 746 C CA . PHE A 1 87 ? 15.651 5.659 -4.644 1.00 90.94 87 PHE A CA 1
ATOM 747 C C . PHE A 1 87 ? 14.782 5.675 -5.914 1.00 90.94 87 PHE A C 1
ATOM 749 O O . PHE A 1 87 ? 15.087 5.033 -6.930 1.00 90.94 87 PHE A O 1
ATOM 756 N N . PHE A 1 88 ? 13.670 6.408 -5.878 1.00 87.81 88 PHE A N 1
ATOM 757 C CA . PHE A 1 88 ? 12.800 6.587 -7.033 1.00 87.81 88 PHE A CA 1
ATOM 758 C C . PHE A 1 88 ? 13.262 7.740 -7.930 1.00 87.81 88 PHE A C 1
ATOM 760 O O . PHE A 1 88 ? 13.047 7.648 -9.141 1.00 87.81 88 PHE A O 1
ATOM 767 N N . MET A 1 89 ? 13.916 8.761 -7.367 1.00 83.31 89 MET A N 1
ATOM 768 C CA . MET A 1 89 ? 14.384 9.956 -8.080 1.00 83.31 89 MET A CA 1
ATOM 769 C C . MET A 1 89 ? 15.759 9.809 -8.755 1.00 83.31 89 MET A C 1
ATOM 771 O O . MET A 1 89 ? 16.021 10.539 -9.705 1.00 83.31 89 MET A O 1
ATOM 775 N N . ASP A 1 90 ? 16.587 8.840 -8.357 1.00 67.31 90 ASP A N 1
ATOM 776 C CA . ASP A 1 90 ? 17.951 8.603 -8.884 1.00 67.31 90 ASP A CA 1
ATOM 777 C C . ASP A 1 90 ? 18.056 8.243 -10.393 1.00 67.31 90 ASP A C 1
ATOM 779 O O . ASP A 1 90 ? 19.146 7.989 -10.901 1.00 67.31 90 ASP A O 1
ATOM 783 N N . ASP A 1 91 ? 16.949 8.223 -11.143 1.00 59.06 91 ASP A N 1
ATOM 784 C CA . ASP A 1 91 ? 16.924 7.938 -12.590 1.00 59.06 91 ASP A CA 1
ATOM 785 C C . ASP A 1 91 ? 16.948 9.195 -13.494 1.00 59.06 91 ASP A C 1
ATOM 787 O O . ASP A 1 91 ? 16.601 9.090 -14.677 1.00 59.06 91 ASP A O 1
ATOM 791 N N . PHE A 1 92 ? 17.316 10.369 -12.965 1.00 46.03 92 PHE A N 1
ATOM 792 C CA . PHE A 1 92 ? 17.410 11.635 -13.716 1.00 46.03 92 PHE A CA 1
ATOM 793 C C . PHE A 1 92 ? 18.846 12.086 -14.005 1.00 46.03 92 PHE A C 1
ATOM 795 O O . PHE A 1 92 ? 19.692 12.061 -13.085 1.00 46.03 92 PHE A O 1
#

Mean predicted aligned error: 3.53 Å

Nearest PDB structures (foldseek):
  3nrk-assembly1_A  TM=3.316E-01  e=2.704E+00  Leptospira interrogans serovar Copenhageni str. Fiocruz L1-130
  5mp6-assembly1_P  TM=3.563E-01  e=5.511E+00  Homo sapiens
  5te0-assembly1_A  TM=3.632E-01  e=7.616E+00  Homo sapiens

pLDDT: mean 93.9, std 7.16, range [46.03, 97.88]

Secondary structure (DSSP, 8-state):
-EE-SSHHHHHHHHHHHHHTHHHHHHHSTT-EEEEEEE-TTS-EEEEEE----S--TT-TTTHHHHHHHHHHHHHHHHHHHHHHHHHHHTT-

Foldseek 3Di:
DKQDDPPVSQVVVLVLVVVCVVVLCVLPPPKDWASFDADPVRGTITDIDDDDPPADCPDPVRVVVVVVVCVSSVVSVVVVCVVCVVVVVVPD

Radius of gyration: 14.99 Å; Cα contacts (8 Å, |Δi|>4): 84; chains: 1; bounding box: 40×19×34 Å

Organism: NCBI:txid45242